Protein AF-A0A7C1NRQ7-F1 (afdb_monomer)

Nearest PDB structures (foldseek):
  1mdm-assembly1_A  TM=5.932E-01  e=2.257E-01  Homo sapiens
  1pdn-assembly1_C  TM=6.091E-01  e=3.266E-01  Drosophila melanogaster
  6pax-assembly1_A  TM=5.575E-01  e=3.473E-01  Homo sapiens
  2lvs-assembly1_A  TM=4.765E-01  e=4.177E-01  Hyperthermus butylicus DSM 5456
  5z4y-assembly1_B  TM=4.076E-01  e=1.265E+00  unclassified

Mean predicted aligned error: 7.63 Å

pLDDT: mean 90.83, std 7.89, range [59.75, 98.31]

Radius of gyration: 22.8 Å; Cα contacts (8 Å, |Δi|>4): 51; chains: 1; bounding box: 38×28×58 Å

Solvent-accessible surface area (backbone atoms only — not comparable to full-atom values): 5652 Å² total; per-residue (Å²): 137,84,75,46,73,69,56,51,54,51,50,53,52,41,46,75,73,66,53,53,50,64,61,51,14,63,75,70,74,50,55,48,67,58,44,51,50,54,51,49,50,26,72,72,70,73,45,86,72,86,66,79,71,88,75,70,80,80,85,75,86,74,50,72,63,61,50,48,54,52,51,50,49,38,69,74,68,66,57,56,68,86,67,42,32,78,74,67,75,101

Sequence (90 aa):
MKLTRRKIRWLIKRKKEGMSSRKIAKALKISKRRVNQVWRMYMQDGEIPIIGENIGRPKREITEEERRIILEAKKKYKLGARRLEPIMNL

Foldseek 3Di:
DDCDLVLLVVLLVVVVVVHQLVVSCVVVVHDSVVSVVQNVVCVVPVDRDDPDPPPDDPDDDQDPVNVVLVVVLCVVVVDDPVVSCVVSVD

Secondary structure (DSSP, 8-state):
----HHHHHHHHHHHHTT--HHHHHHHHTS-HHHHHHHHHHHHHHSSPPP-SSS-SS--PPPPHHHHHHHHHHHHHH---HHHHHHHHT-

Structure (mmCIF, N/CA/C/O backbone):
data_AF-A0A7C1NRQ7-F1
#
_entry.id   AF-A0A7C1NRQ7-F1
#
loop_
_atom_site.group_PDB
_atom_site.id
_atom_site.type_symbol
_atom_site.label_atom_id
_atom_site.label_alt_id
_atom_site.label_comp_id
_atom_site.label_asym_id
_atom_site.label_entity_id
_atom_site.label_seq_id
_atom_site.pdbx_PDB_ins_code
_atom_site.Cartn_x
_atom_site.Cartn_y
_atom_site.Cartn_z
_atom_site.occupancy
_atom_site.B_iso_or_equiv
_atom_site.auth_seq_id
_atom_site.auth_comp_id
_atom_site.auth_asym_id
_atom_site.auth_atom_id
_atom_site.pdbx_PDB_model_num
ATOM 1 N N . MET A 1 1 ? -4.798 -9.040 -3.322 1.00 59.75 1 MET A N 1
ATOM 2 C CA . MET A 1 1 ? -3.390 -9.423 -3.602 1.00 59.75 1 MET A CA 1
ATOM 3 C C . MET A 1 1 ? -2.453 -8.255 -3.279 1.00 59.75 1 MET A C 1
ATOM 5 O O . MET A 1 1 ? -2.646 -7.179 -3.830 1.00 59.75 1 MET A O 1
ATOM 9 N N . LYS A 1 2 ? -1.454 -8.439 -2.400 1.00 74.94 2 LYS A N 1
ATOM 10 C CA . LYS A 1 2 ? -0.513 -7.374 -1.985 1.00 74.94 2 LYS A CA 1
ATOM 11 C C . LYS A 1 2 ? 0.641 -7.214 -2.992 1.00 74.94 2 LYS A C 1
ATOM 13 O O . LYS A 1 2 ? 1.158 -8.208 -3.516 1.00 74.94 2 LYS A O 1
ATOM 18 N N . LEU A 1 3 ? 1.042 -5.973 -3.276 1.00 86.06 3 LEU A N 1
ATOM 19 C CA . LEU A 1 3 ? 2.208 -5.660 -4.108 1.00 86.06 3 LEU A CA 1
ATOM 20 C C . LEU A 1 3 ? 3.457 -5.652 -3.214 1.00 86.06 3 LEU A C 1
ATOM 22 O O . LEU A 1 3 ? 3.698 -4.696 -2.492 1.00 86.06 3 LEU A O 1
ATOM 26 N N . THR A 1 4 ? 4.206 -6.753 -3.202 1.00 91.56 4 THR A N 1
ATOM 27 C CA . THR A 1 4 ? 5.397 -6.898 -2.347 1.00 91.56 4 THR A CA 1
ATOM 28 C C . THR A 1 4 ? 6.621 -6.213 -2.959 1.00 91.56 4 THR A C 1
ATOM 30 O O . THR A 1 4 ? 6.690 -6.055 -4.180 1.00 91.56 4 THR A O 1
ATOM 33 N N . ARG A 1 5 ? 7.646 -5.904 -2.146 1.00 91.44 5 ARG A N 1
ATOM 34 C CA . ARG A 1 5 ? 8.931 -5.347 -2.627 1.00 91.44 5 ARG A CA 1
ATOM 35 C C . ARG A 1 5 ? 9.535 -6.151 -3.786 1.00 91.44 5 ARG A C 1
ATOM 37 O O . ARG A 1 5 ? 10.035 -5.574 -4.747 1.00 91.44 5 ARG A O 1
ATOM 44 N N . ARG A 1 6 ? 9.445 -7.489 -3.751 1.00 93.44 6 ARG A N 1
ATOM 45 C CA . ARG A 1 6 ? 9.904 -8.361 -4.852 1.00 93.44 6 ARG A CA 1
ATOM 46 C C . ARG A 1 6 ? 9.161 -8.076 -6.163 1.00 93.44 6 ARG A C 1
ATOM 48 O O . ARG A 1 6 ? 9.795 -7.962 -7.206 1.00 93.44 6 ARG A O 1
ATOM 55 N N . LYS A 1 7 ? 7.832 -7.929 -6.109 1.00 94.19 7 LYS A N 1
ATOM 56 C CA . LYS A 1 7 ? 7.003 -7.621 -7.287 1.00 94.19 7 LYS A CA 1
ATOM 57 C C . LYS A 1 7 ? 7.281 -6.219 -7.830 1.00 94.19 7 LYS A C 1
ATOM 59 O O . LYS A 1 7 ? 7.313 -6.054 -9.043 1.00 94.19 7 LYS A O 1
ATOM 64 N N . ILE A 1 8 ? 7.512 -5.241 -6.954 1.00 95.56 8 ILE A N 1
ATOM 65 C CA . ILE A 1 8 ? 7.852 -3.861 -7.339 1.00 95.56 8 ILE A CA 1
ATOM 66 C C . ILE A 1 8 ? 9.201 -3.824 -8.065 1.00 95.56 8 ILE A C 1
ATOM 68 O O . ILE A 1 8 ? 9.281 -3.289 -9.167 1.00 95.56 8 ILE A O 1
ATOM 72 N N . ARG A 1 9 ? 10.236 -4.474 -7.513 1.00 96.50 9 ARG A N 1
ATOM 73 C CA . ARG A 1 9 ? 11.549 -4.594 -8.174 1.00 96.50 9 ARG A CA 1
ATOM 74 C C . ARG A 1 9 ? 11.446 -5.251 -9.546 1.00 96.50 9 ARG A C 1
ATOM 76 O O . ARG A 1 9 ? 12.000 -4.746 -10.518 1.00 96.50 9 ARG A O 1
ATOM 83 N N . TRP A 1 10 ? 10.698 -6.350 -9.638 1.00 97.56 10 TRP A N 1
ATOM 84 C CA . TRP A 1 10 ? 10.474 -7.031 -10.910 1.00 97.56 10 TRP A CA 1
ATOM 85 C C . TRP A 1 10 ? 9.747 -6.136 -11.923 1.00 97.56 10 TRP A C 1
ATOM 87 O O . TRP A 1 10 ? 10.165 -6.056 -13.073 1.00 97.56 10 TRP A O 1
ATOM 97 N N . LEU A 1 11 ? 8.704 -5.418 -11.490 1.00 97.25 11 LEU A N 1
ATOM 98 C CA . LEU A 1 11 ? 7.961 -4.469 -12.321 1.00 97.25 11 LEU A CA 1
ATOM 99 C C . LEU A 1 11 ? 8.876 -3.392 -12.905 1.00 97.25 11 LEU A C 1
ATOM 101 O O . LEU A 1 11 ? 8.836 -3.163 -14.112 1.00 97.25 11 LEU A O 1
ATOM 105 N N . ILE A 1 12 ? 9.698 -2.757 -12.064 1.00 97.50 12 ILE A N 1
ATOM 106 C C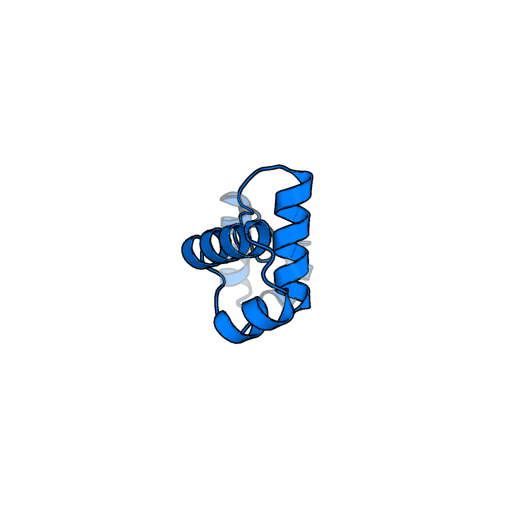A . ILE A 1 12 ? 10.635 -1.703 -12.480 1.00 97.50 12 ILE A CA 1
ATOM 107 C C . ILE A 1 12 ? 11.650 -2.265 -13.473 1.00 97.50 12 ILE A C 1
ATOM 109 O O . ILE A 1 12 ? 11.851 -1.674 -14.530 1.00 97.50 12 ILE A O 1
ATOM 113 N N . LYS A 1 13 ? 12.231 -3.438 -13.184 1.00 97.94 13 LYS A N 1
ATOM 114 C CA . LYS A 1 13 ? 13.162 -4.110 -14.100 1.00 97.94 13 LYS A CA 1
ATOM 115 C C . LYS A 1 13 ? 12.531 -4.329 -15.479 1.00 97.94 13 LYS A C 1
ATOM 117 O O . LYS A 1 13 ? 13.098 -3.916 -16.481 1.00 97.94 13 LYS A O 1
ATOM 122 N N . ARG A 1 14 ? 11.320 -4.894 -15.536 1.00 98.31 14 ARG A N 1
ATOM 123 C CA . ARG A 1 14 ? 10.619 -5.138 -16.810 1.00 98.31 14 ARG A CA 1
ATOM 124 C C . ARG A 1 14 ? 10.239 -3.852 -17.532 1.00 98.31 14 ARG A C 1
ATOM 126 O O . ARG A 1 14 ? 10.220 -3.827 -18.757 1.00 98.31 14 ARG A O 1
ATOM 133 N N . LYS A 1 15 ? 9.938 -2.785 -16.791 1.00 97.69 15 LYS A N 1
ATOM 134 C CA . LYS A 1 15 ? 9.704 -1.463 -17.371 1.00 97.69 15 LYS A CA 1
ATOM 135 C C . LYS A 1 15 ? 10.950 -0.882 -18.028 1.00 97.69 15 LYS A C 1
ATOM 137 O O . LYS A 1 15 ? 10.830 -0.387 -19.143 1.00 97.69 15 LYS A O 1
ATOM 142 N N . LYS A 1 16 ? 12.114 -0.994 -17.382 1.00 97.31 16 LYS A N 1
ATOM 143 C CA . LYS A 1 16 ? 13.404 -0.586 -17.962 1.00 97.31 16 LYS A CA 1
ATOM 144 C C . LYS A 1 16 ? 13.738 -1.362 -19.238 1.00 97.31 16 LYS A C 1
ATOM 146 O O . LYS A 1 16 ? 14.246 -0.783 -20.181 1.00 97.31 16 LYS A O 1
ATOM 151 N N . GLU A 1 17 ? 13.370 -2.639 -19.296 1.00 97.81 17 GLU A N 1
ATOM 152 C CA . GLU A 1 17 ? 13.499 -3.488 -20.493 1.00 97.81 17 GLU A CA 1
ATOM 153 C C . GLU A 1 17 ? 12.427 -3.205 -21.576 1.00 97.81 17 GLU A C 1
ATOM 155 O O . GLU A 1 17 ? 12.304 -3.954 -22.540 1.00 97.81 17 GLU A O 1
ATOM 160 N N . GLY A 1 18 ? 11.590 -2.171 -21.417 1.00 97.25 18 GLY A N 1
ATOM 161 C CA . GLY A 1 18 ? 10.592 -1.769 -22.417 1.00 97.25 18 GLY A CA 1
ATOM 162 C C . GLY A 1 18 ? 9.275 -2.557 -22.393 1.00 97.25 18 GLY A C 1
ATOM 163 O O . GLY A 1 18 ? 8.407 -2.356 -23.247 1.00 97.25 18 GLY A O 1
ATOM 164 N N . MET A 1 19 ? 9.047 -3.436 -21.411 1.00 97.94 19 MET A N 1
ATOM 165 C CA . MET A 1 19 ? 7.803 -4.205 -21.341 1.00 97.94 19 MET A CA 1
ATOM 166 C C . MET A 1 19 ? 6.585 -3.298 -21.084 1.00 97.94 19 MET A C 1
ATOM 168 O O . MET A 1 19 ? 6.548 -2.472 -20.165 1.00 97.94 19 MET A O 1
ATOM 172 N N . SER A 1 20 ? 5.519 -3.492 -21.868 1.00 98.06 20 SER A N 1
ATOM 173 C CA . SER A 1 20 ? 4.296 -2.694 -21.731 1.00 98.06 20 SER A CA 1
ATOM 174 C C . SER A 1 20 ? 3.609 -2.883 -20.372 1.00 98.06 20 SER A C 1
ATOM 176 O O . SER A 1 20 ? 3.562 -3.981 -19.807 1.00 98.06 20 SER A O 1
ATOM 178 N N . SER A 1 21 ? 2.962 -1.821 -19.872 1.00 97.81 21 SER A N 1
ATOM 179 C CA . SER A 1 21 ? 2.221 -1.882 -18.602 1.00 97.81 21 SER A CA 1
ATOM 180 C C . SER A 1 21 ? 1.112 -2.937 -18.612 1.00 97.81 21 SER A C 1
ATOM 182 O O . SER A 1 21 ? 0.776 -3.471 -17.561 1.00 97.81 21 SER A O 1
ATOM 184 N N . ARG A 1 22 ? 0.537 -3.247 -19.785 1.00 98.00 22 ARG A N 1
ATOM 185 C CA . ARG A 1 22 ? -0.513 -4.266 -19.940 1.00 98.00 22 ARG A CA 1
ATOM 186 C C . ARG A 1 22 ? 0.038 -5.677 -19.701 1.00 98.00 22 ARG A C 1
ATOM 188 O O . ARG A 1 22 ? -0.585 -6.437 -18.965 1.00 98.00 22 ARG A O 1
ATOM 195 N N . LYS A 1 23 ? 1.209 -6.009 -20.263 1.00 98.25 23 LYS A N 1
ATOM 196 C CA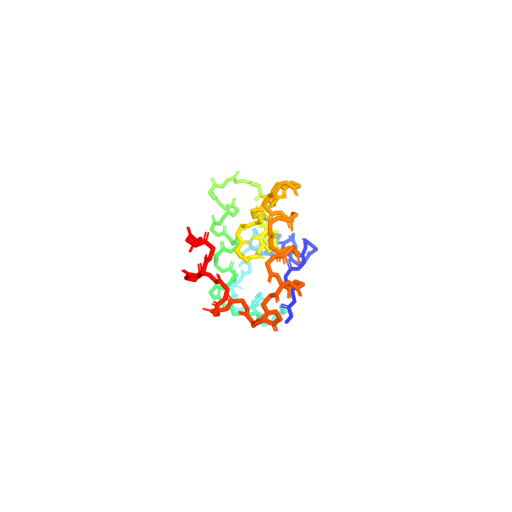 . LYS A 1 23 ? 1.872 -7.309 -20.040 1.00 98.25 23 LYS A CA 1
ATOM 197 C C . LYS A 1 23 ? 2.249 -7.489 -18.566 1.00 98.25 23 LYS A C 1
ATOM 199 O O . LYS A 1 23 ? 1.928 -8.513 -17.972 1.00 98.25 23 LYS A O 1
ATOM 204 N N . ILE A 1 24 ? 2.825 -6.454 -17.954 1.00 98.12 24 ILE A N 1
ATOM 205 C CA . ILE A 1 24 ? 3.184 -6.449 -16.527 1.00 98.12 24 ILE A CA 1
ATOM 206 C C . ILE A 1 24 ? 1.944 -6.607 -15.636 1.00 98.12 24 ILE A C 1
ATOM 208 O O . ILE A 1 24 ? 1.955 -7.404 -14.701 1.00 98.12 24 ILE A O 1
ATOM 212 N N . ALA A 1 25 ? 0.868 -5.872 -15.930 1.00 97.38 25 ALA A N 1
ATOM 213 C CA . ALA A 1 25 ? -0.396 -5.954 -15.201 1.00 97.38 25 ALA A CA 1
ATOM 214 C C . ALA A 1 25 ? -0.968 -7.379 -15.218 1.00 97.38 25 ALA A C 1
ATOM 216 O O . AL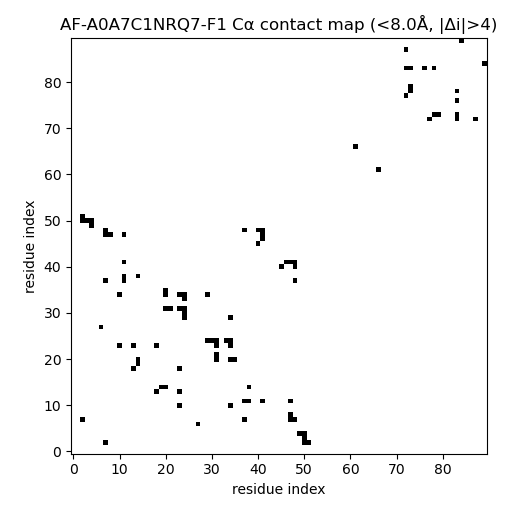A A 1 25 ? -1.337 -7.899 -14.166 1.00 97.38 25 ALA A O 1
ATOM 217 N N . LYS A 1 26 ? -0.959 -8.031 -16.390 1.00 97.25 26 LYS A N 1
ATOM 218 C CA . LYS A 1 26 ? -1.382 -9.429 -16.550 1.00 97.25 26 LYS A CA 1
ATOM 219 C C . LYS A 1 26 ? -0.492 -10.383 -15.746 1.00 97.25 26 LYS A C 1
ATOM 221 O O . LYS A 1 26 ? -1.016 -11.186 -14.981 1.00 97.25 26 LYS A O 1
ATOM 226 N N . ALA A 1 27 ? 0.833 -10.254 -15.858 1.00 96.50 27 ALA A N 1
ATOM 227 C CA . ALA A 1 27 ? 1.794 -11.109 -15.154 1.00 96.50 27 ALA A CA 1
ATOM 228 C C . ALA A 1 27 ? 1.675 -11.001 -13.625 1.00 96.50 27 ALA A C 1
ATOM 230 O O . ALA A 1 27 ? 1.728 -12.000 -12.912 1.00 96.50 27 ALA A O 1
ATOM 231 N N . LEU A 1 28 ? 1.480 -9.784 -13.115 1.00 95.31 28 LEU A N 1
ATOM 232 C CA . LEU A 1 28 ? 1.367 -9.532 -11.684 1.00 95.31 28 LEU A CA 1
ATOM 233 C C . LEU A 1 28 ? -0.066 -9.620 -11.157 1.00 95.31 28 LEU A C 1
ATOM 235 O O . LEU A 1 28 ? -0.218 -9.507 -9.949 1.00 95.31 28 LEU A O 1
ATOM 239 N N . LYS A 1 29 ? -1.088 -9.820 -12.003 1.00 95.38 29 LYS A N 1
ATOM 240 C CA . LYS A 1 29 ? -2.521 -9.796 -11.644 1.00 95.38 29 LYS A CA 1
ATOM 241 C C . LYS A 1 29 ? -2.944 -8.508 -10.910 1.00 95.38 29 LYS A C 1
ATOM 243 O O . LYS A 1 29 ? -3.642 -8.548 -9.900 1.00 95.38 29 LYS A O 1
ATOM 248 N N . ILE A 1 30 ? -2.493 -7.353 -11.406 1.00 94.25 30 ILE A N 1
ATOM 249 C CA . ILE A 1 30 ? -2.865 -6.011 -10.909 1.00 94.25 30 ILE A CA 1
ATOM 250 C C . ILE A 1 30 ? -3.433 -5.148 -12.035 1.00 94.25 30 ILE A C 1
ATOM 252 O O . ILE A 1 30 ? -3.277 -5.466 -13.209 1.00 94.25 30 ILE A O 1
ATOM 256 N N . SER A 1 31 ? -4.048 -4.014 -11.699 1.00 95.50 31 SER A N 1
ATOM 257 C CA . SER A 1 31 ? -4.524 -3.071 -12.713 1.00 95.50 31 SER A CA 1
ATOM 258 C C . SER A 1 31 ? -3.368 -2.373 -13.449 1.00 95.50 31 SER A C 1
ATOM 260 O O . SER A 1 31 ? -2.321 -2.065 -12.868 1.00 95.50 31 SER A O 1
ATOM 262 N N . LYS A 1 32 ? -3.582 -2.032 -14.730 1.00 97.25 32 LYS A N 1
ATOM 263 C CA . LYS A 1 32 ? -2.650 -1.205 -15.529 1.00 97.25 32 LYS A CA 1
ATOM 264 C C . LYS A 1 32 ? -2.350 0.132 -14.840 1.00 97.25 32 LYS A C 1
ATOM 266 O O . LYS A 1 32 ? -1.205 0.581 -14.847 1.00 97.25 32 LYS A O 1
ATOM 271 N N . ARG A 1 33 ? -3.361 0.741 -14.203 1.00 96.81 33 ARG A N 1
ATOM 272 C CA . ARG A 1 33 ? -3.213 1.979 -13.419 1.00 96.81 33 ARG A CA 1
ATOM 273 C C . ARG A 1 33 ? -2.172 1.813 -12.316 1.00 96.81 33 ARG A C 1
ATOM 275 O O . ARG A 1 33 ? -1.308 2.674 -12.175 1.00 96.81 33 ARG A O 1
ATOM 282 N N . ARG A 1 34 ? -2.212 0.698 -11.577 1.00 95.44 34 ARG A N 1
ATOM 283 C CA . ARG A 1 34 ? -1.255 0.443 -10.496 1.00 95.44 34 ARG A CA 1
ATOM 284 C C . ARG A 1 34 ? 0.171 0.289 -11.015 1.00 95.44 34 ARG A C 1
ATOM 286 O O . ARG A 1 34 ? 1.086 0.813 -10.394 1.00 95.44 34 ARG A O 1
ATOM 293 N N . VAL A 1 35 ? 0.352 -0.346 -12.174 1.00 96.94 35 VAL A N 1
ATOM 294 C CA . VAL A 1 35 ? 1.667 -0.420 -12.833 1.00 96.94 35 VAL A CA 1
ATOM 295 C C . VAL A 1 35 ? 2.199 0.968 -13.180 1.00 96.94 35 VAL A C 1
ATOM 297 O O . VAL A 1 35 ? 3.342 1.283 -12.865 1.00 96.94 35 VAL A O 1
ATOM 300 N N . ASN A 1 36 ? 1.366 1.806 -13.799 1.00 97.38 36 ASN A N 1
ATOM 301 C CA . ASN A 1 36 ? 1.759 3.159 -14.192 1.00 97.38 36 ASN A CA 1
ATOM 302 C C . ASN A 1 36 ? 2.098 4.038 -12.986 1.00 97.38 36 ASN A C 1
ATOM 304 O O . ASN A 1 36 ? 3.031 4.825 -13.060 1.00 97.38 36 ASN A O 1
ATOM 308 N N . GLN A 1 37 ? 1.367 3.894 -11.879 1.00 95.75 37 GLN A N 1
ATOM 309 C CA . GLN A 1 37 ? 1.656 4.624 -10.649 1.00 95.75 37 GLN A CA 1
ATOM 310 C C . GLN A 1 37 ? 3.023 4.246 -10.072 1.00 95.75 37 GLN A C 1
ATOM 312 O O . GLN A 1 37 ? 3.810 5.137 -9.784 1.00 95.75 37 GLN A O 1
ATOM 317 N N . VAL A 1 38 ? 3.321 2.945 -9.958 1.00 95.81 38 VAL A N 1
ATOM 318 C CA . VAL A 1 38 ? 4.630 2.462 -9.480 1.00 95.81 38 VAL A CA 1
ATOM 319 C C . VAL A 1 38 ? 5.749 2.992 -10.374 1.00 95.81 38 VAL A C 1
ATOM 3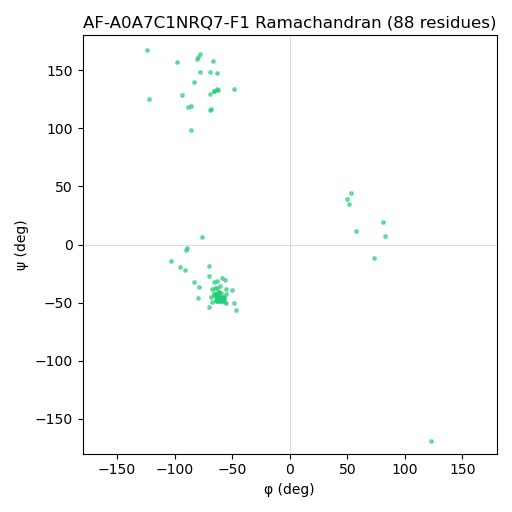21 O O . VAL A 1 38 ? 6.758 3.476 -9.878 1.00 95.81 38 VAL A O 1
ATOM 324 N N . TRP A 1 39 ? 5.561 2.917 -11.694 1.00 97.50 39 TRP A N 1
ATOM 325 C CA . TRP A 1 39 ? 6.547 3.413 -12.649 1.00 97.50 39 TRP A CA 1
ATOM 326 C C . TRP A 1 39 ? 6.768 4.921 -12.524 1.00 97.50 39 TRP A C 1
ATOM 328 O O . TRP A 1 39 ? 7.907 5.363 -12.539 1.00 97.50 39 TRP A O 1
ATOM 338 N N . ARG A 1 40 ? 5.698 5.705 -12.354 1.00 96.81 40 ARG A N 1
ATOM 339 C CA . ARG A 1 40 ? 5.801 7.156 -12.172 1.00 96.81 40 ARG A 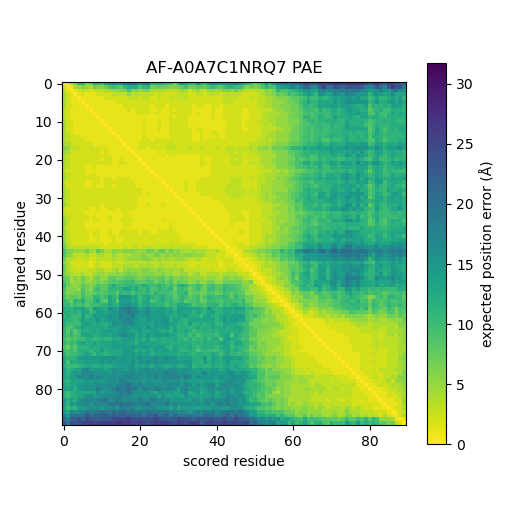CA 1
ATOM 340 C C . ARG A 1 40 ? 6.579 7.520 -10.908 1.00 96.81 40 ARG A C 1
ATOM 342 O O . ARG A 1 40 ? 7.468 8.347 -11.003 1.00 96.81 40 ARG A O 1
ATOM 349 N N . MET A 1 41 ? 6.273 6.883 -9.775 1.00 95.56 41 MET A N 1
ATOM 350 C CA . MET A 1 41 ? 7.002 7.107 -8.517 1.00 95.56 41 MET A CA 1
ATOM 351 C C . MET A 1 41 ? 8.496 6.804 -8.692 1.00 95.56 41 MET A C 1
ATOM 353 O O . MET A 1 41 ? 9.337 7.622 -8.354 1.00 95.56 41 MET A O 1
ATOM 357 N N . TYR A 1 42 ? 8.822 5.672 -9.327 1.00 96.69 42 TYR A N 1
ATOM 358 C CA . TYR A 1 42 ? 10.211 5.319 -9.628 1.00 96.69 42 TYR A CA 1
ATOM 359 C C . TYR A 1 42 ? 10.914 6.355 -10.523 1.00 96.69 42 TYR A C 1
ATOM 361 O O . TYR A 1 42 ? 12.072 6.676 -10.297 1.00 96.69 42 TYR A O 1
ATOM 369 N N . MET A 1 43 ? 10.229 6.868 -11.548 1.00 96.56 43 MET A N 1
ATOM 370 C CA . MET A 1 43 ? 10.793 7.871 -12.460 1.00 96.56 43 MET A CA 1
ATOM 371 C C . MET A 1 43 ? 10.979 9.245 -11.811 1.00 96.56 43 MET A C 1
ATOM 373 O O . MET A 1 43 ? 11.819 10.005 -12.275 1.00 96.56 43 MET A O 1
ATOM 377 N N . GLN A 1 44 ? 10.181 9.571 -10.793 1.00 95.56 44 GLN A N 1
ATOM 378 C CA . GLN A 1 44 ? 10.250 10.848 -10.088 1.00 95.56 44 GLN A CA 1
ATOM 379 C C . GLN A 1 44 ? 11.399 10.867 -9.076 1.00 95.56 44 GLN A C 1
ATOM 381 O O . GLN A 1 44 ? 12.172 11.818 -9.061 1.00 95.56 44 GLN A O 1
ATOM 386 N N . ASP A 1 45 ? 11.530 9.800 -8.285 1.00 91.75 45 ASP A N 1
ATOM 387 C CA . ASP A 1 45 ? 12.443 9.776 -7.137 1.00 91.75 45 ASP A CA 1
ATOM 388 C C . ASP A 1 45 ? 13.731 8.978 -7.419 1.00 91.75 45 ASP A C 1
ATOM 390 O O . ASP A 1 45 ? 14.683 9.025 -6.650 1.00 91.75 45 ASP A O 1
ATOM 394 N N . GLY A 1 46 ? 13.769 8.180 -8.495 1.00 90.94 46 GLY A N 1
ATOM 395 C CA . GLY A 1 46 ? 14.881 7.271 -8.818 1.00 90.94 46 GLY A CA 1
ATOM 396 C C . GLY A 1 46 ? 14.973 6.029 -7.918 1.00 90.94 46 GLY A C 1
ATOM 397 O O . GLY A 1 46 ? 15.672 5.065 -8.250 1.00 90.94 46 GLY A O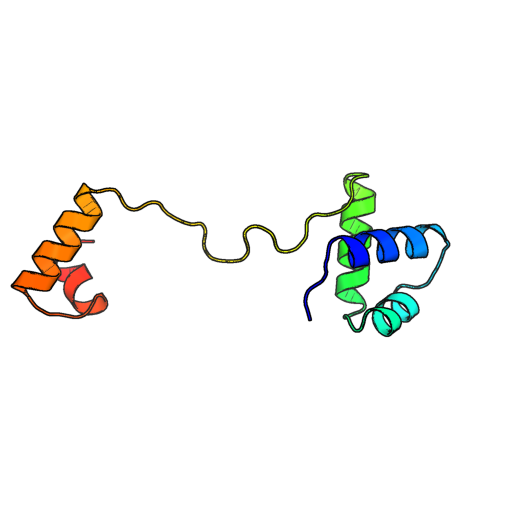 1
ATOM 398 N N . GLU A 1 47 ? 14.226 6.012 -6.814 1.00 92.88 47 GLU A N 1
ATOM 399 C CA . GLU A 1 47 ? 14.219 4.959 -5.805 1.00 92.88 47 GLU A CA 1
ATOM 400 C C . GLU A 1 47 ? 13.077 3.951 -5.979 1.00 92.88 47 GLU A C 1
ATOM 402 O O . GLU A 1 47 ? 12.032 4.221 -6.575 1.00 92.88 47 GLU A O 1
ATOM 407 N N . ILE A 1 48 ? 13.261 2.740 -5.439 1.00 92.94 48 ILE A N 1
ATOM 408 C CA . ILE A 1 48 ? 12.228 1.697 -5.465 1.00 92.94 48 ILE A CA 1
ATOM 409 C C . ILE A 1 48 ? 11.063 2.128 -4.560 1.00 92.94 48 ILE A C 1
ATOM 411 O O . ILE A 1 48 ? 11.240 2.160 -3.342 1.00 92.94 48 ILE A O 1
ATOM 415 N N . PRO A 1 49 ? 9.846 2.343 -5.102 1.00 91.31 49 PRO A N 1
ATOM 416 C CA . PRO A 1 49 ? 8.733 2.840 -4.314 1.00 91.31 49 PRO A CA 1
ATOM 417 C C . PRO A 1 49 ? 8.350 1.884 -3.195 1.00 91.31 49 PRO A C 1
ATOM 419 O O . PRO A 1 49 ? 8.136 0.681 -3.406 1.00 91.31 49 PRO A O 1
ATOM 422 N N . 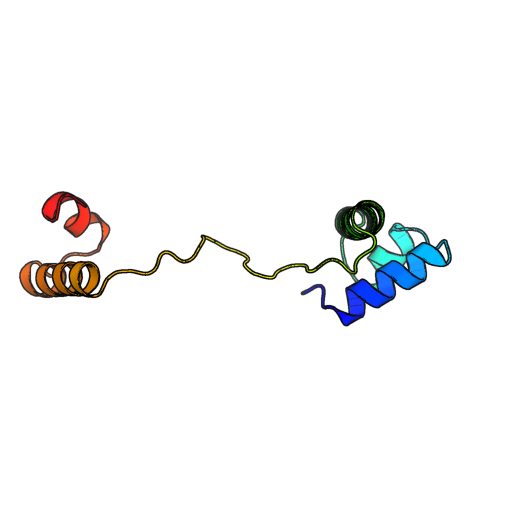ILE A 1 50 ? 8.172 2.453 -2.013 1.00 88.50 50 ILE A N 1
ATOM 423 C CA . ILE A 1 50 ? 7.583 1.770 -0.878 1.00 88.50 50 ILE A CA 1
ATOM 424 C C . ILE A 1 50 ? 6.069 1.917 -0.979 1.00 88.50 50 ILE A C 1
ATOM 426 O O . ILE A 1 50 ? 5.513 3.011 -1.003 1.00 88.50 50 ILE A O 1
ATOM 430 N N . ILE A 1 51 ? 5.381 0.786 -1.086 1.00 85.31 51 ILE A N 1
ATOM 431 C CA . ILE A 1 51 ? 3.943 0.754 -1.308 1.00 85.31 51 ILE A CA 1
ATOM 432 C C . ILE A 1 51 ? 3.268 -0.020 -0.191 1.00 85.31 51 ILE A C 1
ATOM 434 O O . ILE A 1 51 ? 3.520 -1.208 0.014 1.00 85.31 51 ILE A O 1
ATOM 438 N N . GLY A 1 52 ? 2.309 0.646 0.442 1.00 76.94 52 GLY A N 1
ATOM 439 C CA . GLY A 1 52 ? 1.459 0.031 1.443 1.00 76.94 52 GLY A CA 1
ATOM 440 C C . GLY A 1 52 ? 2.088 -0.078 2.828 1.00 76.94 52 GLY A C 1
ATOM 441 O O . GLY A 1 52 ? 1.629 -0.891 3.631 1.00 76.94 52 GLY A O 1
ATOM 442 N N . GLU A 1 53 ? 3.120 0.719 3.091 1.00 77.00 53 GLU A N 1
ATOM 443 C CA . GLU A 1 53 ? 3.490 1.099 4.452 1.00 77.00 53 GLU A CA 1
ATOM 444 C C . GLU A 1 53 ? 2.537 2.202 4.935 1.00 77.00 53 GLU A C 1
ATOM 446 O O . GLU A 1 53 ? 2.011 2.965 4.123 1.00 77.00 53 GLU A O 1
ATOM 451 N N . ASN A 1 54 ? 2.258 2.224 6.241 1.00 73.62 54 ASN A N 1
ATOM 452 C CA . ASN A 1 54 ? 1.406 3.221 6.903 1.00 73.62 54 ASN A CA 1
ATOM 453 C C . ASN A 1 54 ? 0.018 3.428 6.258 1.00 73.62 54 ASN A C 1
ATOM 455 O O . ASN A 1 54 ? -0.517 4.533 6.251 1.00 73.62 54 ASN A O 1
ATOM 459 N N . ILE A 1 55 ? -0.587 2.362 5.714 1.00 77.00 55 ILE A N 1
ATOM 460 C CA . ILE A 1 55 ? -1.964 2.417 5.198 1.00 77.00 55 ILE A CA 1
ATOM 461 C C . ILE A 1 55 ? -2.936 2.572 6.371 1.00 77.00 55 ILE A C 1
ATOM 463 O O . ILE A 1 55 ? -2.930 1.747 7.284 1.00 77.00 55 ILE A O 1
ATOM 467 N N . GLY A 1 56 ? -3.836 3.550 6.284 1.00 81.62 56 GLY A N 1
ATOM 468 C CA . GLY A 1 56 ? -4.950 3.724 7.214 1.00 81.62 56 GLY A CA 1
ATOM 469 C C . GLY A 1 56 ? -4.938 5.093 7.883 1.00 81.62 56 GLY A C 1
ATOM 470 O O . GLY A 1 56 ? -4.207 5.991 7.471 1.00 81.62 56 GLY A O 1
ATOM 471 N N . ARG A 1 57 ? -5.779 5.258 8.909 1.00 84.00 57 ARG A N 1
ATOM 472 C CA . ARG A 1 57 ? -5.771 6.468 9.736 1.00 84.00 57 ARG A CA 1
ATOM 473 C C . ARG A 1 57 ? -4.408 6.567 10.437 1.00 84.00 57 ARG A C 1
ATOM 475 O O . ARG A 1 57 ? -3.973 5.554 10.994 1.00 84.00 57 ARG A O 1
ATOM 482 N N . PRO A 1 58 ? -3.753 7.741 10.445 1.00 84.50 58 PRO A N 1
ATOM 483 C CA . PRO A 1 58 ? -2.575 7.962 11.271 1.00 84.50 58 PRO A CA 1
ATOM 484 C C . PRO A 1 58 ? -2.844 7.499 12.702 1.00 84.50 58 PRO A C 1
ATOM 486 O O . PRO A 1 58 ? -3.910 7.780 13.261 1.00 84.50 58 PRO A O 1
ATOM 489 N N . LYS A 1 59 ? -1.904 6.750 13.282 1.00 81.44 59 LYS A N 1
ATOM 490 C CA . LYS A 1 59 ? -2.010 6.357 14.685 1.00 81.44 59 LYS A CA 1
ATOM 491 C C . LYS A 1 59 ? -1.824 7.616 15.524 1.00 81.44 59 LYS A C 1
ATOM 493 O O . LYS A 1 59 ? -0.759 8.219 15.486 1.00 81.44 59 LYS A O 1
ATOM 498 N N . ARG A 1 60 ? -2.866 8.007 16.252 1.00 85.19 60 ARG A N 1
ATOM 499 C CA . ARG A 1 60 ? -2.748 8.968 17.345 1.00 85.19 60 ARG A CA 1
ATOM 500 C C . ARG A 1 60 ? -2.439 8.164 18.598 1.00 85.19 60 ARG A C 1
ATOM 502 O O . ARG A 1 60 ? -3.222 7.283 18.958 1.00 85.19 60 ARG A O 1
ATOM 509 N N . GLU A 1 61 ? -1.284 8.418 19.198 1.00 87.44 61 GLU A N 1
ATOM 510 C CA . GLU A 1 61 ? -0.993 7.890 20.525 1.00 87.44 61 GLU A CA 1
ATOM 511 C C . GLU A 1 61 ? -1.960 8.538 21.514 1.00 87.44 61 GLU A C 1
ATOM 513 O O . GLU A 1 61 ? -2.213 9.740 21.449 1.00 87.44 61 GLU A O 1
ATOM 518 N N . ILE A 1 62 ? -2.574 7.705 22.348 1.00 88.81 62 ILE A N 1
ATOM 519 C CA . ILE A 1 62 ? -3.482 8.141 23.405 1.00 88.81 62 ILE A CA 1
ATOM 520 C C . ILE A 1 62 ? -2.615 8.277 24.650 1.00 88.81 62 ILE A C 1
ATOM 522 O O . ILE A 1 62 ? -1.880 7.336 24.967 1.00 88.81 62 ILE A O 1
ATOM 526 N N . THR A 1 63 ? -2.677 9.415 25.334 1.00 92.62 63 THR A N 1
ATOM 527 C CA . THR A 1 63 ? -1.923 9.599 26.578 1.00 92.62 63 THR A CA 1
ATOM 528 C C . THR A 1 63 ? -2.457 8.666 27.667 1.00 92.62 63 THR A C 1
ATOM 530 O O . THR A 1 63 ? -3.601 8.200 27.617 1.00 92.62 63 THR A O 1
ATOM 533 N N . GLU A 1 64 ? -1.640 8.377 28.682 1.00 93.25 64 GLU A N 1
ATOM 534 C CA . GLU A 1 64 ? -2.090 7.544 29.806 1.00 93.25 64 GLU A CA 1
ATOM 535 C C . GLU A 1 64 ? -3.242 8.210 30.578 1.00 93.25 64 GLU A C 1
ATOM 537 O O . GLU A 1 64 ? -4.156 7.542 31.058 1.00 93.25 64 GLU A O 1
ATOM 542 N N . GLU A 1 65 ? -3.256 9.543 30.624 1.00 91.12 65 GLU A N 1
ATOM 543 C CA . GLU A 1 65 ? -4.347 10.317 31.210 1.00 91.12 65 GLU A CA 1
ATOM 544 C C . GLU A 1 65 ? -5.647 10.198 30.404 1.00 91.12 65 GLU A C 1
ATOM 546 O O . GLU A 1 65 ? -6.686 9.863 30.978 1.00 91.12 65 GLU A O 1
ATOM 551 N N . GLU A 1 66 ? -5.595 10.389 29.079 1.00 89.38 66 GLU A N 1
ATOM 552 C CA . GLU A 1 66 ? -6.746 10.182 28.188 1.00 89.38 66 GLU A CA 1
ATOM 553 C C . GLU A 1 66 ? -7.296 8.751 28.353 1.00 89.38 66 GLU A C 1
ATOM 555 O O . GLU A 1 66 ? -8.508 8.543 28.476 1.00 89.38 66 GLU A O 1
ATOM 560 N N . ARG A 1 67 ? -6.406 7.749 28.433 1.00 92.31 67 ARG A N 1
ATOM 561 C CA . ARG A 1 67 ? -6.777 6.348 28.679 1.00 92.31 67 ARG A CA 1
ATOM 562 C C . ARG A 1 67 ? -7.492 6.179 30.019 1.00 92.31 67 ARG A C 1
ATOM 564 O O . ARG A 1 67 ? -8.538 5.524 30.057 1.00 92.31 67 ARG A O 1
ATOM 571 N N . ARG A 1 68 ? -6.952 6.747 31.101 1.00 93.56 68 ARG A N 1
ATOM 572 C CA . ARG A 1 68 ? -7.541 6.664 32.445 1.00 93.56 68 ARG A CA 1
ATOM 573 C C . ARG A 1 68 ? -8.946 7.263 32.472 1.00 93.56 68 ARG A C 1
ATOM 575 O O . ARG A 1 68 ? -9.869 6.589 32.924 1.00 93.56 68 ARG A O 1
ATOM 582 N N . ILE A 1 69 ? -9.125 8.465 31.919 1.00 90.94 69 ILE A N 1
ATOM 583 C CA . ILE A 1 69 ? -10.423 9.163 31.862 1.00 90.94 69 ILE A CA 1
ATOM 584 C C . ILE A 1 69 ? -11.472 8.301 31.150 1.00 90.94 69 ILE A C 1
ATOM 586 O O . ILE A 1 69 ? -12.574 8.093 31.664 1.00 90.94 69 ILE A O 1
ATOM 590 N N . ILE A 1 70 ? -11.118 7.734 29.992 1.00 89.88 70 ILE A N 1
ATOM 591 C CA . ILE A 1 70 ? -12.028 6.883 29.214 1.00 89.88 70 ILE A CA 1
ATOM 592 C C . ILE A 1 70 ? -12.410 5.619 29.999 1.00 89.88 70 ILE A C 1
ATOM 594 O O . ILE A 1 70 ? -13.581 5.223 30.003 1.00 89.88 70 ILE A O 1
ATOM 598 N N . LEU A 1 71 ? -11.448 4.977 30.669 1.00 92.19 71 LEU A N 1
ATOM 599 C CA . LEU A 1 71 ? -11.694 3.770 31.464 1.00 92.19 71 LEU A CA 1
ATOM 600 C C . LEU A 1 71 ? -12.593 4.052 32.675 1.00 92.19 71 LEU A C 1
ATOM 602 O O . LEU A 1 71 ? -13.530 3.290 32.930 1.00 92.19 71 LEU A O 1
ATOM 606 N N . GLU A 1 72 ? -12.361 5.154 33.386 1.00 92.38 72 GLU A N 1
ATOM 607 C CA . GLU A 1 72 ? -13.189 5.581 34.517 1.00 92.38 72 GLU A CA 1
ATOM 608 C C . GLU A 1 72 ? -14.616 5.919 34.079 1.00 92.38 72 GLU A C 1
ATOM 610 O O . GLU A 1 72 ? -15.581 5.409 34.658 1.00 92.38 72 GLU A O 1
ATOM 615 N N . ALA A 1 73 ? -14.775 6.694 33.003 1.00 90.69 73 ALA A N 1
ATOM 616 C CA . ALA A 1 73 ? -16.083 7.024 32.448 1.00 90.69 73 ALA A CA 1
ATOM 617 C C . ALA A 1 73 ? -16.833 5.769 31.973 1.00 90.69 73 ALA A C 1
ATOM 619 O O . ALA A 1 73 ? -18.031 5.611 32.236 1.00 90.69 73 ALA A O 1
ATOM 620 N N . LYS A 1 74 ? -16.130 4.821 31.337 1.00 93.06 74 LYS A N 1
ATOM 621 C CA . LYS A 1 74 ? -16.710 3.532 30.944 1.00 93.06 74 LYS A CA 1
ATOM 622 C C . LYS A 1 74 ? -17.151 2.718 32.159 1.00 93.06 74 LYS A C 1
ATOM 624 O O . LYS A 1 74 ? -18.238 2.144 32.117 1.00 93.06 74 LYS A O 1
ATOM 629 N N . LYS A 1 75 ? -16.362 2.677 33.236 1.00 93.94 75 LYS A N 1
ATOM 630 C CA . LYS A 1 75 ? -16.717 1.967 34.477 1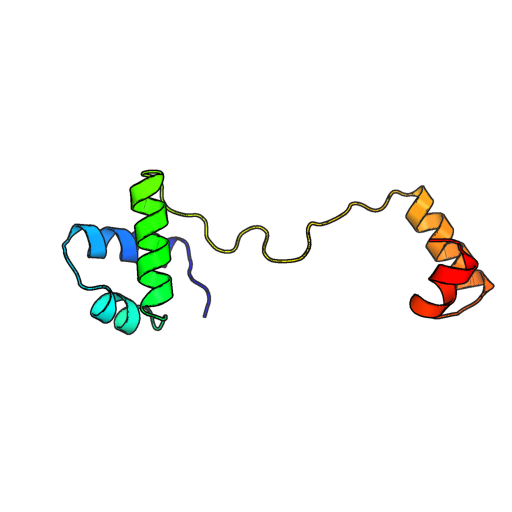.00 93.94 75 LYS A CA 1
ATOM 631 C C . LYS A 1 75 ? -17.928 2.604 35.166 1.00 93.94 75 LYS A C 1
ATOM 633 O O . LYS A 1 75 ? -18.817 1.876 35.605 1.00 93.94 75 LYS A O 1
ATOM 638 N N . LYS A 1 76 ? -17.980 3.938 35.214 1.00 93.25 76 LYS A N 1
ATOM 639 C CA . LYS A 1 76 ? -19.040 4.717 35.869 1.00 93.25 76 LYS A CA 1
ATOM 640 C C . LYS A 1 76 ? -20.372 4.641 35.125 1.00 93.25 76 LYS A C 1
ATOM 642 O O . LYS A 1 76 ? -21.381 4.277 35.716 1.00 93.25 76 LYS A O 1
ATOM 647 N N . TYR A 1 77 ? -20.379 4.960 33.831 1.00 91.25 77 TYR A N 1
ATOM 648 C CA . TYR A 1 77 ? -21.621 5.093 33.061 1.00 91.25 77 TYR A CA 1
ATOM 649 C C . TYR A 1 77 ? -22.000 3.817 32.300 1.00 91.25 77 TYR A C 1
ATOM 651 O O . TYR A 1 77 ? -23.145 3.658 31.888 1.00 91.25 77 TYR A O 1
ATOM 659 N N . LYS A 1 78 ? -21.049 2.897 32.076 1.00 90.44 78 LYS A N 1
ATOM 660 C CA . LYS A 1 78 ? -21.223 1.647 31.306 1.00 90.44 78 LYS A CA 1
ATOM 661 C C . LYS A 1 78 ? -21.697 1.837 29.856 1.00 90.44 78 LYS A C 1
ATOM 663 O O . LYS A 1 78 ? -21.963 0.858 29.160 1.00 90.44 78 LYS A O 1
ATOM 668 N N . LEU A 1 79 ? -21.691 3.064 29.337 1.00 90.38 79 LEU A N 1
ATOM 669 C CA . LEU A 1 79 ? -22.160 3.406 27.992 1.00 90.38 79 LEU A CA 1
ATOM 670 C C . LEU A 1 79 ? -21.144 3.053 26.891 1.00 90.38 79 LEU A C 1
ATOM 672 O O . LEU A 1 79 ? -19.978 2.756 27.149 1.00 90.38 79 LEU A O 1
ATOM 676 N N . GLY A 1 80 ? -21.606 3.023 25.641 1.00 88.12 80 GLY A N 1
ATOM 677 C CA . GLY A 1 80 ? -20.734 2.894 24.465 1.00 88.12 80 GLY A CA 1
ATOM 678 C C . GLY A 1 80 ? -20.090 4.232 24.087 1.00 88.12 80 GLY A C 1
ATOM 679 O O . GLY A 1 80 ? -20.610 5.278 24.469 1.00 88.12 80 GLY A O 1
ATOM 680 N N . ALA A 1 81 ? -19.006 4.199 23.304 1.00 87.19 81 ALA A N 1
ATOM 681 C CA . ALA A 1 81 ? -18.179 5.370 22.973 1.00 87.19 81 ALA A CA 1
ATOM 682 C C . ALA A 1 81 ? -18.989 6.598 22.517 1.00 87.19 81 ALA A C 1
ATOM 684 O O . ALA A 1 81 ? -18.877 7.652 23.129 1.00 87.19 81 ALA A O 1
ATOM 685 N N . ARG A 1 82 ? -19.904 6.424 21.552 1.00 89.38 82 ARG A N 1
ATOM 686 C CA . ARG A 1 82 ? -20.765 7.502 21.024 1.00 89.38 82 ARG A CA 1
ATOM 687 C C . ARG A 1 82 ? -21.597 8.225 22.096 1.00 89.38 82 ARG A C 1
ATOM 689 O O . ARG A 1 82 ? -21.949 9.381 21.924 1.00 89.38 82 ARG A O 1
ATOM 696 N N . ARG A 1 83 ? -21.977 7.533 23.175 1.00 89.25 83 ARG A N 1
ATOM 697 C CA . ARG A 1 83 ? -22.741 8.128 24.285 1.00 89.25 83 ARG A CA 1
ATOM 698 C C . ARG A 1 83 ? -21.841 8.681 25.390 1.00 89.25 83 ARG A C 1
ATOM 700 O O . ARG A 1 83 ? -22.301 9.511 26.157 1.00 89.25 83 ARG A O 1
ATOM 707 N N . LEU A 1 84 ? -20.597 8.211 25.488 1.00 88.88 84 LEU A N 1
ATOM 708 C CA . LEU A 1 84 ? -19.620 8.731 26.445 1.00 88.88 84 LEU A CA 1
ATOM 709 C C . LEU A 1 84 ? -18.997 10.047 25.971 1.00 88.88 84 LEU A C 1
ATOM 711 O O . LEU A 1 84 ? -18.770 10.917 26.797 1.00 88.88 84 LEU A O 1
ATOM 715 N N . GLU A 1 85 ? -18.758 10.192 24.669 1.00 86.06 85 GLU A N 1
ATOM 716 C CA . GLU A 1 85 ? -18.190 11.392 24.033 1.00 86.06 85 GLU A CA 1
ATOM 717 C C . GLU A 1 85 ? -18.858 12.707 24.505 1.00 86.06 85 GLU A C 1
ATOM 719 O O . GLU A 1 85 ? -18.168 13.507 25.137 1.00 86.06 85 GLU A O 1
ATOM 724 N N . PRO A 1 86 ? -20.194 12.894 24.397 1.00 86.31 86 PRO A N 1
ATOM 725 C CA . PRO A 1 86 ? -20.848 14.121 24.868 1.00 86.31 86 PRO A CA 1
ATOM 726 C C . PRO A 1 86 ? -20.875 14.278 26.397 1.00 86.31 86 PRO A C 1
ATOM 728 O O . PRO A 1 86 ? -21.107 15.373 26.889 1.00 86.31 86 PRO A O 1
ATOM 731 N N . ILE A 1 87 ? -20.671 13.204 27.167 1.00 83.81 87 ILE A N 1
ATOM 732 C CA . ILE A 1 87 ? -20.624 13.261 28.641 1.00 83.81 87 ILE A CA 1
ATOM 733 C C . ILE A 1 87 ? -19.231 13.684 29.119 1.00 83.81 87 ILE A C 1
ATOM 735 O O . ILE A 1 87 ? -19.093 14.314 30.164 1.00 83.81 87 ILE A O 1
ATOM 739 N N . MET A 1 88 ? -18.196 13.303 28.369 1.00 78.00 88 MET A N 1
ATOM 740 C CA . MET A 1 88 ? -16.799 13.612 28.668 1.00 78.00 88 MET A CA 1
ATOM 741 C C . ME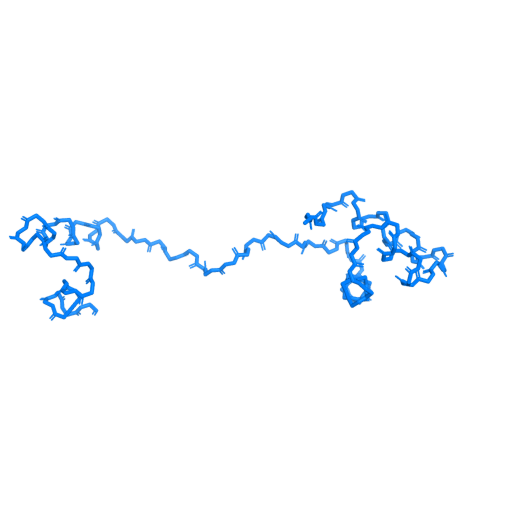T A 1 88 ? -16.339 14.940 28.049 1.00 78.00 88 MET A C 1
ATOM 743 O O . MET A 1 88 ? -15.200 15.326 28.290 1.00 78.00 88 MET A O 1
ATOM 747 N N . ASN A 1 89 ? -17.200 15.628 27.283 1.00 69.50 89 ASN A N 1
ATOM 748 C CA . ASN A 1 89 ? -16.846 16.791 26.457 1.00 69.50 89 ASN A CA 1
ATOM 749 C C . ASN A 1 89 ? -15.612 16.526 25.567 1.00 69.50 89 ASN A C 1
ATOM 751 O O . ASN A 1 89 ? -14.743 17.390 25.438 1.00 69.50 89 ASN A O 1
ATOM 755 N N . LEU A 1 90 ? -15.521 15.313 25.006 1.00 60.28 90 LEU A N 1
ATOM 756 C CA . LEU A 1 90 ? -14.456 14.883 24.089 1.00 60.28 90 LEU A CA 1
ATOM 757 C C . LEU A 1 90 ? -14.852 15.068 22.624 1.00 60.28 90 LEU A C 1
ATOM 759 O O . LEU A 1 90 ? -16.065 14.973 22.334 1.00 60.28 90 LEU A O 1
#